Protein AF-A0A9D6PY23-F1 (afdb_monomer)

Nearest PDB structures (foldseek):
  1zkp-assembly1_C  TM=9.072E-01  e=7.376E-02  Bacillus anthracis str. Ames
  6kns-assembly1_A  TM=9.084E-01  e=7.888E-02  Bacillus subtilis
  6kns-assembly3_C-2  TM=9.096E-01  e=1.349E-01  Bacillus subtilis
  6kns-assembly4_D-2  TM=8.991E-01  e=2.019E-01  Bacillus subtilis
  6kns-assembly2_B-2  TM=9.054E-01  e=2.159E-01  Bacillus subtilis

Structure (mmCIF, N/CA/C/O backbone):
data_AF-A0A9D6PY23-F1
#
_entry.id   AF-A0A9D6PY23-F1
#
loop_
_atom_site.group_PDB
_atom_site.id
_atom_site.type_symbol
_atom_site.label_atom_id
_atom_site.label_alt_id
_atom_site.label_comp_id
_atom_site.label_asym_id
_atom_site.label_entity_id
_atom_site.label_seq_id
_atom_site.pdbx_PDB_ins_code
_atom_site.Cartn_x
_atom_site.Cartn_y
_atom_site.Cartn_z
_atom_site.occupancy
_atom_site.B_iso_or_equiv
_atom_site.auth_seq_id
_atom_site.auth_comp_id
_atom_site.auth_asym_id
_atom_site.auth_atom_id
_atom_site.pdbx_PDB_model_num
ATOM 1 N N . MET A 1 1 ? -19.359 -1.271 6.703 1.00 88.62 1 MET A N 1
ATOM 2 C CA . MET A 1 1 ? -18.711 -1.142 5.381 1.00 88.62 1 MET A CA 1
ATOM 3 C C . MET A 1 1 ? -17.209 -1.066 5.613 1.00 88.62 1 MET A C 1
ATOM 5 O O . MET A 1 1 ? -16.829 -0.583 6.674 1.00 88.62 1 MET A O 1
ATOM 9 N N . PHE A 1 2 ? -16.388 -1.612 4.719 1.00 96.50 2 PHE A N 1
ATOM 10 C CA . PHE A 1 2 ? -14.926 -1.538 4.812 1.00 96.50 2 PHE A CA 1
ATOM 11 C C . PHE A 1 2 ? -14.378 -0.778 3.604 1.00 96.50 2 PHE A C 1
ATOM 13 O O . PHE A 1 2 ? -15.036 -0.734 2.563 1.00 96.50 2 PHE A O 1
ATOM 20 N N . GLU A 1 3 ? -13.192 -0.196 3.753 1.00 97.31 3 GLU A N 1
ATOM 21 C CA . GLU A 1 3 ? -12.488 0.513 2.683 1.00 97.31 3 GLU A CA 1
ATOM 22 C C . GLU A 1 3 ? -11.169 -0.188 2.360 1.00 97.31 3 GLU A C 1
ATOM 24 O O . GLU A 1 3 ? -10.532 -0.780 3.234 1.00 97.31 3 GLU A O 1
ATOM 29 N N . VAL A 1 4 ? -10.763 -0.117 1.093 1.00 97.25 4 VAL A N 1
ATOM 30 C CA . VAL A 1 4 ? -9.508 -0.688 0.598 1.00 97.25 4 VAL A CA 1
ATOM 31 C C . VAL A 1 4 ? -8.713 0.416 -0.080 1.00 97.25 4 VAL A C 1
ATOM 33 O O . VAL A 1 4 ? -9.211 1.067 -0.998 1.00 97.25 4 VAL A O 1
ATOM 36 N N . VAL A 1 5 ? -7.468 0.603 0.351 1.00 96.75 5 VAL A N 1
ATOM 37 C CA . VAL A 1 5 ? -6.552 1.594 -0.214 1.00 96.75 5 VAL A CA 1
ATOM 38 C C . VAL A 1 5 ? -5.297 0.901 -0.717 1.00 96.75 5 VAL A C 1
ATOM 40 O O . VAL A 1 5 ? -4.581 0.245 0.037 1.00 96.75 5 VAL A O 1
ATOM 43 N N . PHE A 1 6 ? -5.002 1.081 -1.999 1.00 97.69 6 PHE A N 1
ATOM 44 C CA . PHE A 1 6 ? -3.7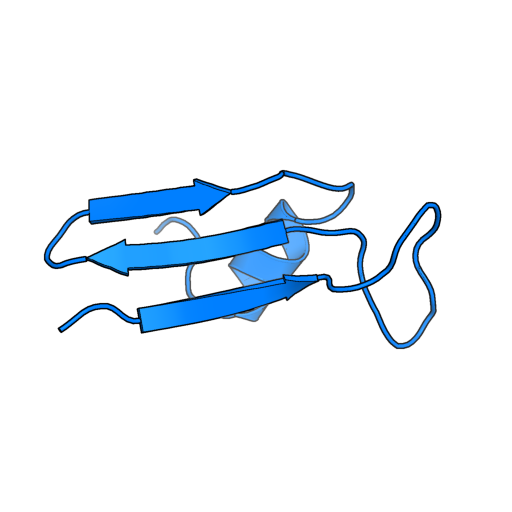86 0.557 -2.606 1.00 97.69 6 PHE A CA 1
ATOM 45 C C . PHE A 1 6 ? -2.622 1.521 -2.371 1.00 97.69 6 PHE A C 1
ATOM 47 O O . PHE A 1 6 ? -2.620 2.642 -2.878 1.00 97.69 6 PHE A O 1
ATOM 54 N N . LEU A 1 7 ? -1.619 1.072 -1.617 1.00 97.19 7 LEU A N 1
ATOM 55 C CA . LEU A 1 7 ? -0.364 1.800 -1.393 1.00 97.19 7 LEU A CA 1
ATOM 56 C C . LEU A 1 7 ? 0.683 1.437 -2.453 1.00 97.19 7 LEU A C 1
ATOM 58 O O . LEU A 1 7 ? 1.531 2.256 -2.808 1.00 97.19 7 LEU A O 1
ATOM 62 N N . GLY A 1 8 ? 0.592 0.230 -3.007 1.00 97.94 8 GLY A N 1
ATOM 63 C CA . GLY A 1 8 ? 1.341 -0.181 -4.182 1.00 97.94 8 GLY A CA 1
ATOM 64 C C . GLY A 1 8 ? 0.750 -1.427 -4.831 1.00 97.94 8 GLY A C 1
ATOM 65 O O . GLY A 1 8 ? 0.075 -2.230 -4.191 1.00 97.94 8 GLY A O 1
ATOM 66 N N . THR A 1 9 ? 0.962 -1.545 -6.140 1.00 98.25 9 THR A N 1
ATOM 67 C CA . THR A 1 9 ? 0.282 -2.513 -7.020 1.00 98.25 9 THR A CA 1
ATOM 68 C C . THR A 1 9 ? 1.227 -3.162 -8.035 1.00 98.25 9 THR A C 1
ATOM 70 O O . THR A 1 9 ? 0.779 -3.844 -8.955 1.00 98.25 9 THR A O 1
ATOM 73 N N . SER A 1 10 ? 2.541 -2.940 -7.911 1.00 98.25 10 SER A N 1
ATOM 74 C CA . SER A 1 10 ? 3.536 -3.585 -8.771 1.00 98.25 10 SER A CA 1
ATOM 75 C C . SER A 1 10 ? 3.897 -4.978 -8.254 1.00 98.25 10 SER A C 1
ATOM 77 O O . SER A 1 10 ? 4.066 -5.175 -7.050 1.00 98.25 10 SER A O 1
ATOM 79 N N . ALA A 1 11 ? 4.064 -5.925 -9.177 1.00 96.88 11 ALA A N 1
ATOM 80 C CA . ALA A 1 11 ? 4.552 -7.272 -8.898 1.00 96.88 11 ALA A CA 1
ATOM 81 C C . ALA A 1 11 ? 6.069 -7.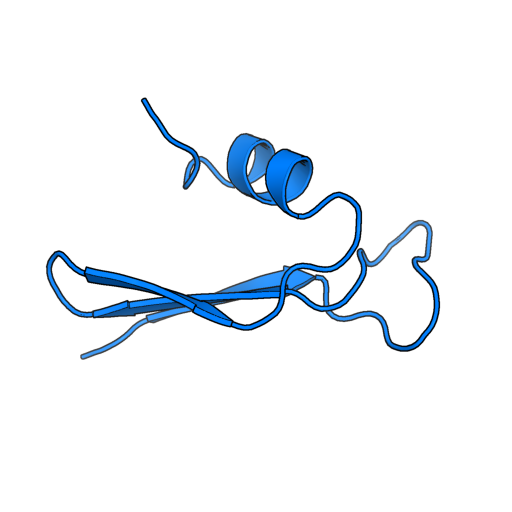354 -9.122 1.00 96.88 11 ALA A C 1
ATOM 83 O O . ALA A 1 11 ? 6.581 -6.745 -10.060 1.00 96.88 11 ALA A O 1
ATOM 84 N N . SER A 1 12 ? 6.764 -8.157 -8.307 1.00 96.12 12 SER A N 1
ATOM 85 C CA . SER A 1 12 ? 8.216 -8.416 -8.347 1.00 96.12 12 SER A CA 1
ATOM 86 C C . SER A 1 12 ? 9.117 -7.196 -8.104 1.00 96.12 12 SER A C 1
ATOM 88 O O . SER A 1 12 ? 9.866 -7.193 -7.131 1.00 96.12 12 SER A O 1
ATOM 90 N N . ALA A 1 13 ? 9.036 -6.163 -8.941 1.00 96.50 13 ALA A N 1
ATOM 91 C CA . ALA A 1 13 ? 9.873 -4.970 -8.878 1.00 9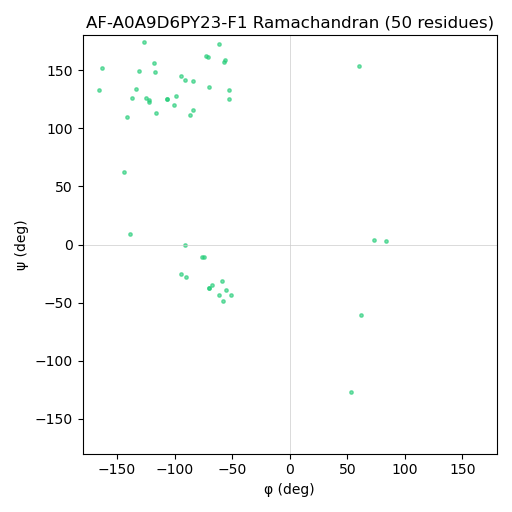6.50 13 ALA A CA 1
ATOM 92 C C . ALA A 1 13 ? 9.021 -3.688 -8.943 1.00 96.50 13 ALA A C 1
ATOM 94 O O . ALA A 1 13 ? 7.946 -3.679 -9.558 1.00 96.50 13 ALA A O 1
ATOM 95 N N . PRO A 1 14 ? 9.460 -2.586 -8.309 1.00 97.12 14 PRO A N 1
ATOM 96 C CA . PRO A 1 14 ? 8.790 -1.300 -8.440 1.00 97.12 14 PRO A CA 1
ATOM 97 C C . PRO A 1 14 ? 9.004 -0.709 -9.840 1.00 97.12 14 PRO A C 1
ATOM 99 O O . PRO A 1 14 ? 9.947 -1.053 -10.552 1.00 97.12 14 PRO A O 1
ATOM 102 N N . SER A 1 15 ? 8.152 0.239 -10.215 1.00 96.44 15 SER A N 1
ATOM 103 C CA . SER A 1 15 ? 8.352 1.096 -11.384 1.00 96.44 15 SER A CA 1
ATOM 104 C C . SER A 1 15 ? 8.243 2.568 -10.993 1.00 96.44 15 SER A C 1
ATOM 106 O O . SER A 1 15 ? 7.865 2.901 -9.868 1.00 96.44 15 SER A O 1
ATOM 108 N N . LEU A 1 16 ? 8.527 3.471 -11.936 1.00 94.88 16 LEU A N 1
ATOM 109 C CA . LEU A 1 16 ? 8.326 4.910 -11.730 1.00 94.88 16 LEU A CA 1
ATOM 110 C C . LEU A 1 16 ? 6.866 5.254 -11.394 1.00 94.88 16 LEU A C 1
ATOM 112 O O . LEU A 1 16 ? 6.615 6.195 -10.647 1.00 94.88 16 LEU A O 1
ATOM 116 N N . ALA A 1 17 ? 5.912 4.483 -11.926 1.00 95.94 17 ALA A N 1
ATOM 117 C CA . ALA A 1 17 ? 4.483 4.727 -11.750 1.00 95.94 17 ALA A CA 1
ATOM 118 C C . ALA A 1 17 ? 3.863 3.943 -10.581 1.00 95.94 17 ALA A C 1
ATOM 120 O O . ALA A 1 17 ? 2.828 4.354 -10.062 1.00 95.94 17 ALA A O 1
ATOM 121 N N . ARG A 1 18 ? 4.445 2.803 -10.176 1.00 97.62 18 ARG A N 1
ATOM 122 C CA . ARG A 1 18 ? 3.838 1.897 -9.186 1.00 97.62 18 ARG A CA 1
ATOM 123 C C . ARG A 1 18 ? 4.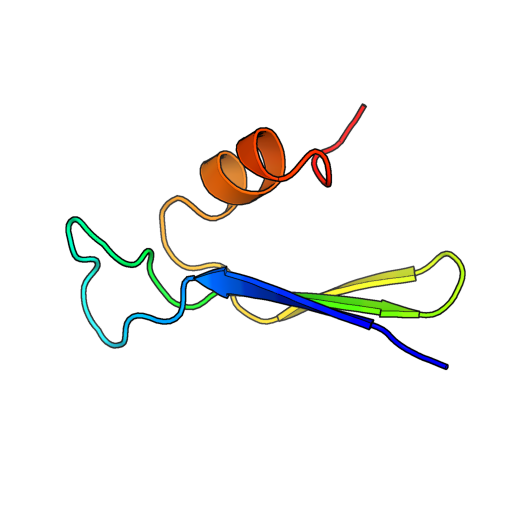858 1.384 -8.177 1.00 97.62 18 ARG A C 1
ATOM 125 O O . ARG A 1 18 ? 5.860 0.775 -8.545 1.00 97.62 18 ARG A O 1
ATOM 132 N N . SER A 1 19 ? 4.558 1.567 -6.893 1.00 97.50 19 SER A N 1
ATOM 133 C CA . SER A 1 19 ? 5.296 0.924 -5.800 1.00 97.50 19 SER A CA 1
ATOM 134 C C . SER A 1 19 ? 4.992 -0.573 -5.706 1.00 97.50 19 SER A C 1
ATOM 136 O O . SER A 1 19 ? 3.993 -1.043 -6.258 1.00 97.50 19 SER A O 1
ATOM 138 N N . LEU A 1 20 ? 5.868 -1.308 -5.014 1.00 98.38 20 LEU A N 1
ATOM 139 C CA . LEU A 1 20 ? 5.665 -2.720 -4.683 1.00 98.38 20 LEU A CA 1
ATOM 140 C C . LEU A 1 20 ? 4.369 -2.936 -3.902 1.00 98.38 20 LEU A C 1
ATOM 142 O O . LEU A 1 20 ? 3.857 -2.009 -3.278 1.00 98.38 20 LEU A O 1
ATOM 146 N N . VAL A 1 21 ? 3.856 -4.165 -3.956 1.00 98.31 21 VAL A N 1
ATOM 147 C CA . VAL A 1 21 ? 2.566 -4.531 -3.370 1.00 98.31 21 VAL A CA 1
ATOM 148 C C . VAL A 1 21 ? 2.451 -4.131 -1.895 1.00 98.31 21 VAL A C 1
ATOM 150 O O . VAL A 1 21 ? 3.302 -4.455 -1.063 1.00 98.31 21 VAL A O 1
ATOM 153 N N . SER A 1 22 ? 1.395 -3.376 -1.600 1.00 98.06 22 SER A N 1
ATOM 154 C CA . SER A 1 22 ? 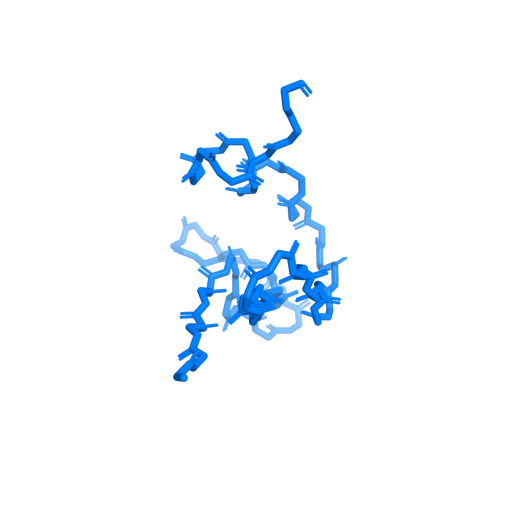0.942 -3.080 -0.245 1.00 98.06 22 SER A CA 1
ATOM 155 C C . SER A 1 22 ? -0.467 -2.496 -0.291 1.00 98.06 22 SER A C 1
ATOM 157 O O . SER A 1 22 ? -0.756 -1.599 -1.092 1.00 98.06 22 SER A O 1
ATOM 159 N N . THR A 1 23 ? -1.349 -3.003 0.564 1.00 98.00 23 THR A N 1
ATOM 160 C CA . THR A 1 23 ? -2.762 -2.620 0.622 1.00 98.00 23 THR A CA 1
ATOM 161 C C . THR A 1 23 ? -3.175 -2.369 2.064 1.00 98.00 23 THR A C 1
ATOM 163 O O . THR A 1 23 ? -2.890 -3.168 2.950 1.00 98.00 23 THR A O 1
ATOM 166 N N . MET A 1 24 ? -3.881 -1.270 2.307 1.00 97.00 24 MET A N 1
ATOM 167 C CA . MET A 1 24 ? -4.508 -0.980 3.591 1.00 97.00 24 MET A CA 1
ATOM 168 C C . MET A 1 24 ? -5.989 -1.347 3.525 1.00 97.00 24 MET A C 1
ATOM 170 O O . MET A 1 24 ? -6.702 -0.876 2.639 1.00 97.00 24 MET A O 1
ATOM 174 N N . VAL A 1 25 ? -6.461 -2.143 4.480 1.00 97.50 25 VAL A N 1
ATOM 175 C CA . VAL A 1 25 ? -7.890 -2.386 4.702 1.00 97.50 25 VAL A CA 1
ATOM 176 C C . VAL A 1 25 ? -8.313 -1.650 5.966 1.00 97.50 25 VAL A C 1
ATOM 178 O O . VAL A 1 25 ? -7.726 -1.841 7.033 1.00 97.50 25 VAL A O 1
ATOM 181 N N . LEU A 1 26 ? -9.332 -0.804 5.845 1.00 96.25 26 LEU A N 1
ATOM 182 C CA . LEU A 1 26 ? -9.896 -0.036 6.949 1.00 96.25 26 LEU A CA 1
ATOM 183 C C . LEU A 1 26 ? -11.249 -0.628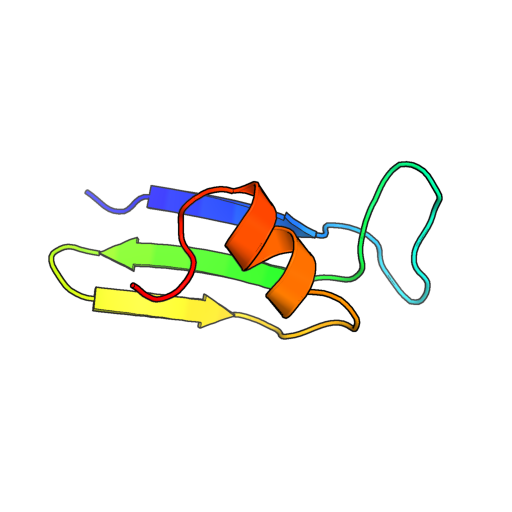 7.329 1.00 96.25 26 LEU A C 1
ATOM 185 O O . LEU A 1 26 ? -12.148 -0.754 6.492 1.00 96.25 26 LEU A O 1
ATOM 189 N N . TYR A 1 27 ? -11.404 -0.976 8.602 1.00 97.00 27 TYR A N 1
ATOM 190 C CA . TYR A 1 27 ? -12.673 -1.447 9.135 1.00 97.00 27 TYR A CA 1
ATOM 191 C C . TYR A 1 27 ? -12.889 -0.898 10.540 1.00 97.00 27 TYR A C 1
ATOM 193 O O . TYR A 1 27 ? -12.234 -1.315 11.494 1.00 97.00 27 TYR A O 1
ATOM 201 N N . LYS A 1 28 ? -13.847 0.029 10.655 1.00 95.25 28 LYS A N 1
ATOM 202 C CA . LYS A 1 28 ? -14.096 0.804 11.876 1.00 95.25 28 LYS A CA 1
ATOM 203 C C . LYS A 1 28 ? -12.801 1.492 12.352 1.00 95.25 28 LYS A C 1
ATOM 205 O O . LYS A 1 28 ? -12.165 2.184 11.564 1.00 95.25 28 LYS A O 1
ATOM 210 N N . GLU A 1 29 ? -12.403 1.309 13.605 1.00 94.06 29 GLU A N 1
ATOM 211 C CA . GLU A 1 29 ? -11.159 1.816 14.190 1.00 94.06 29 GLU A CA 1
ATOM 212 C C . GLU A 1 29 ? -9.904 1.028 13.774 1.00 94.06 29 GLU A C 1
ATOM 214 O O . GLU A 1 29 ? -8.782 1.472 14.025 1.00 94.06 29 GLU A O 1
ATOM 219 N N . TYR A 1 30 ? -10.074 -0.130 13.133 1.00 94.62 30 TYR A N 1
ATOM 220 C CA . TYR A 1 30 ? -8.974 -1.024 12.805 1.00 94.62 30 TYR A CA 1
ATOM 221 C C . TYR A 1 30 ? -8.388 -0.740 11.426 1.00 94.62 30 TYR A C 1
ATOM 223 O O . TYR A 1 30 ? -9.092 -0.478 10.446 1.00 94.62 30 TYR A O 1
ATOM 231 N N . ARG A 1 31 ? -7.061 -0.856 11.363 1.00 94.75 31 ARG A N 1
ATOM 232 C CA . ARG A 1 31 ? -6.264 -0.739 10.146 1.00 94.75 31 ARG A CA 1
ATOM 233 C C . ARG A 1 31 ? -5.466 -2.020 9.962 1.00 94.75 31 ARG A C 1
ATOM 235 O O . ARG A 1 31 ? -4.707 -2.400 10.852 1.00 94.75 31 ARG A O 1
ATOM 242 N N . PHE A 1 32 ? -5.628 -2.661 8.813 1.00 96.69 32 PHE A N 1
ATOM 243 C CA . PHE A 1 32 ? -4.924 -3.888 8.463 1.00 96.69 32 PHE A CA 1
ATOM 244 C C . PHE A 1 32 ? -4.027 -3.616 7.263 1.00 96.69 32 PHE A C 1
ATOM 246 O O . PHE A 1 32 ? -4.514 -3.345 6.166 1.00 96.69 32 PHE A O 1
ATOM 253 N N . LEU A 1 33 ? -2.715 -3.683 7.475 1.00 97.19 33 LEU A N 1
ATOM 254 C CA . LEU A 1 33 ? -1.741 -3.619 6.394 1.00 97.19 33 LEU A CA 1
ATOM 255 C C . LEU A 1 33 ? -1.533 -5.028 5.837 1.00 97.19 33 LEU A C 1
ATOM 257 O O . LEU A 1 33 ? -0.989 -5.893 6.524 1.00 97.19 33 LEU A O 1
ATOM 261 N N . ILE A 1 34 ? -1.985 -5.249 4.608 1.00 98.06 34 ILE A N 1
ATOM 262 C CA . ILE A 1 34 ? -1.782 -6.486 3.857 1.00 98.06 34 ILE A CA 1
ATOM 263 C C . ILE A 1 34 ? -0.632 -6.247 2.881 1.00 98.06 34 ILE A C 1
ATOM 265 O O . ILE A 1 34 ? -0.708 -5.358 2.032 1.00 98.06 34 ILE A O 1
ATOM 269 N N . ASP A 1 35 ? 0.426 -7.041 3.030 1.00 97.81 35 ASP A N 1
ATOM 270 C CA . ASP A 1 35 ? 1.741 -6.853 2.415 1.00 97.81 35 ASP A CA 1
ATOM 271 C C . ASP A 1 35 ? 2.456 -5.543 2.783 1.00 97.81 35 ASP A C 1
ATOM 27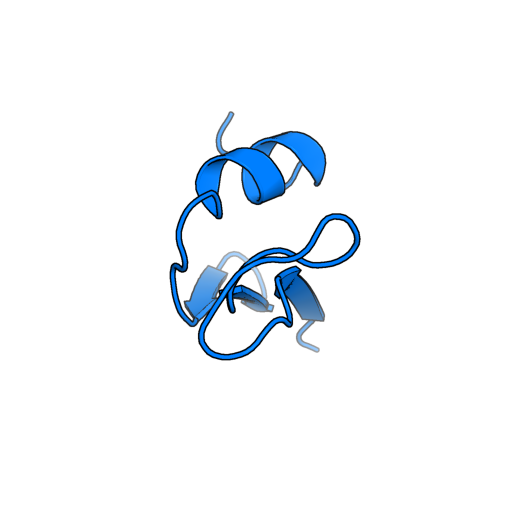3 O O . ASP A 1 35 ? 1.870 -4.506 3.107 1.00 97.81 35 ASP A O 1
ATOM 277 N N . CYS A 1 36 ? 3.785 -5.589 2.714 1.00 97.12 36 CYS A N 1
ATOM 278 C CA . CYS A 1 36 ? 4.650 -4.466 3.053 1.00 97.12 36 CYS A CA 1
ATOM 279 C C . CYS A 1 36 ? 5.867 -4.432 2.125 1.00 97.12 36 CYS A C 1
ATOM 281 O O . CYS A 1 36 ? 7.010 -4.588 2.556 1.00 97.12 36 CYS A O 1
ATOM 283 N N . GLY A 1 37 ? 5.622 -4.261 0.823 1.00 97.56 37 GLY A N 1
ATOM 284 C CA . GLY A 1 37 ? 6.691 -4.052 -0.148 1.00 97.56 37 GLY A CA 1
ATOM 285 C C . GLY A 1 37 ? 7.576 -2.849 0.206 1.00 97.56 37 GLY A C 1
ATOM 286 O O . GLY A 1 37 ? 7.170 -1.935 0.935 1.00 97.56 37 GLY A O 1
ATOM 287 N N . GLU A 1 38 ? 8.797 -2.824 -0.327 1.00 98.00 38 GLU A N 1
ATOM 288 C CA . GLU A 1 38 ? 9.733 -1.724 -0.085 1.00 98.00 38 GLU A CA 1
ATOM 289 C C . GLU A 1 38 ? 9.095 -0.359 -0.402 1.00 98.00 38 GLU A C 1
ATOM 291 O O . GLU A 1 38 ? 8.449 -0.155 -1.434 1.00 98.00 38 GLU A O 1
ATOM 296 N N . GLY A 1 39 ? 9.270 0.596 0.515 1.00 95.88 39 GLY A N 1
ATOM 297 C CA . GLY A 1 39 ? 8.734 1.947 0.369 1.00 95.88 39 GLY A CA 1
ATOM 298 C C . GLY A 1 39 ? 7.275 2.115 0.801 1.00 95.88 39 GLY A C 1
ATOM 299 O O . GLY A 1 39 ? 6.774 3.238 0.724 1.00 95.88 39 GLY A O 1
ATOM 300 N N . THR A 1 40 ? 6.614 1.074 1.324 1.00 96.81 40 THR A N 1
AT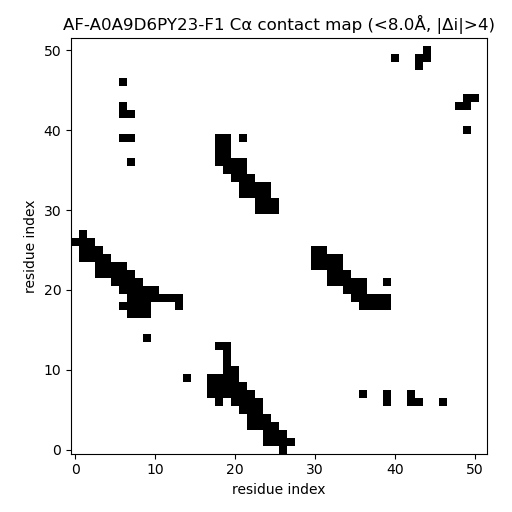OM 301 C CA . THR A 1 40 ? 5.255 1.166 1.899 1.00 96.81 40 THR A CA 1
ATOM 302 C C . THR A 1 40 ? 5.134 2.300 2.919 1.00 96.81 40 THR A C 1
ATOM 304 O O . THR A 1 40 ? 4.210 3.105 2.833 1.00 96.81 40 THR A O 1
ATOM 307 N N . GLN A 1 41 ? 6.120 2.464 3.810 1.00 95.12 41 GLN A N 1
ATOM 308 C CA . GLN A 1 41 ? 6.159 3.582 4.765 1.00 95.12 41 GLN A CA 1
ATOM 309 C C . GLN A 1 41 ? 6.069 4.961 4.090 1.00 95.12 41 GLN A C 1
ATOM 311 O O . GLN A 1 41 ? 5.375 5.856 4.562 1.00 95.12 41 GLN A O 1
ATOM 316 N N . ARG A 1 42 ? 6.722 5.132 2.935 1.00 94.75 42 ARG A N 1
ATOM 317 C CA . ARG A 1 42 ? 6.708 6.388 2.181 1.00 94.75 42 ARG A CA 1
ATOM 318 C C . ARG A 1 42 ? 5.332 6.628 1.569 1.00 94.75 42 ARG A C 1
ATOM 320 O O . ARG A 1 42 ? 4.884 7.769 1.532 1.00 94.75 42 ARG A O 1
ATOM 327 N N . GLN A 1 43 ? 4.669 5.573 1.098 1.00 95.69 43 GLN A N 1
ATOM 328 C CA . GLN A 1 43 ? 3.310 5.669 0.563 1.00 95.69 43 GLN A CA 1
ATOM 329 C C . GLN A 1 43 ? 2.287 5.947 1.668 1.00 95.69 43 GLN A C 1
ATOM 331 O O . GLN A 1 43 ? 1.412 6.789 1.483 1.00 95.69 43 GLN A O 1
ATOM 336 N N . LEU A 1 44 ? 2.460 5.358 2.855 1.00 94.75 44 LEU A N 1
ATOM 337 C CA . LEU A 1 44 ? 1.666 5.692 4.040 1.00 94.75 44 LEU A CA 1
ATOM 338 C C . LEU A 1 44 ? 1.779 7.179 4.395 1.00 94.75 44 LEU A C 1
ATOM 340 O O . LEU A 1 44 ? 0.754 7.843 4.544 1.00 94.75 44 LEU A O 1
ATOM 344 N N . LEU A 1 45 ? 2.998 7.724 4.443 1.00 92.94 45 LEU A N 1
ATOM 345 C CA . LEU A 1 45 ? 3.218 9.150 4.709 1.00 92.94 45 LEU A CA 1
ATOM 346 C C . LEU A 1 45 ? 2.582 10.046 3.633 1.00 92.94 45 LEU A C 1
ATOM 348 O 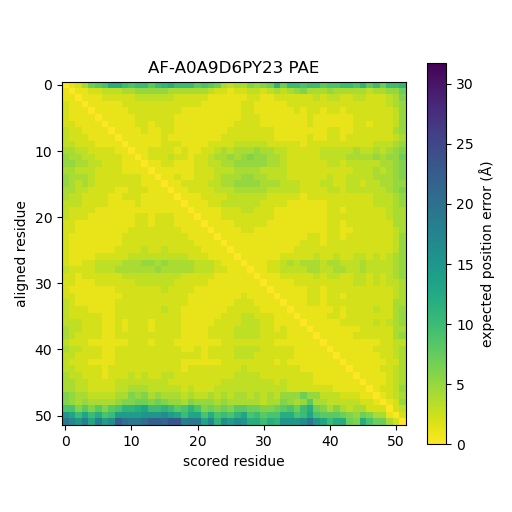O . LEU A 1 45 ? 1.919 11.024 3.966 1.00 92.94 45 LEU A O 1
ATOM 352 N N . LYS A 1 46 ? 2.730 9.696 2.348 1.00 92.56 46 LYS A N 1
ATOM 353 C CA . LYS A 1 46 ? 2.146 10.459 1.228 1.00 92.56 46 LYS A CA 1
ATOM 354 C C . LYS A 1 46 ? 0.619 10.412 1.186 1.00 92.56 46 LYS A C 1
ATOM 356 O O . LYS A 1 46 ? -0.001 11.393 0.796 1.00 92.56 46 LYS A O 1
ATOM 361 N N . SER A 1 47 ? 0.023 9.285 1.568 1.00 91.88 47 SER A N 1
ATOM 362 C CA . SER A 1 47 ? -1.433 9.092 1.569 1.00 91.88 47 SER A CA 1
ATOM 363 C C . SER A 1 47 ? -2.152 9.814 2.714 1.00 91.88 47 SER A C 1
ATOM 365 O O . SER A 1 47 ? -3.377 9.848 2.733 1.00 91.88 47 SER A O 1
ATOM 367 N N . GLY A 1 48 ? -1.418 10.346 3.700 1.00 88.81 48 GLY A N 1
ATOM 368 C CA . GLY A 1 48 ? -2.004 10.899 4.924 1.00 88.81 48 GLY A CA 1
ATOM 369 C C . GLY A 1 48 ? -2.543 9.839 5.896 1.00 88.81 48 GLY A C 1
ATOM 370 O O . GLY A 1 48 ? -3.089 10.196 6.936 1.00 88.81 48 GLY A O 1
ATOM 371 N N . MET A 1 49 ? -2.366 8.545 5.596 1.00 86.62 49 MET A N 1
ATOM 372 C CA . MET A 1 49 ? -2.763 7.424 6.463 1.00 86.62 49 MET A CA 1
ATOM 373 C C . MET A 1 49 ? -1.656 6.970 7.426 1.00 86.62 49 MET A C 1
ATOM 375 O O . MET A 1 49 ? -1.854 6.019 8.186 1.00 86.62 49 MET A O 1
ATOM 379 N N . GLY A 1 50 ? -0.490 7.619 7.376 1.00 78.44 50 GLY A N 1
ATOM 380 C CA . GLY A 1 50 ? 0.614 7.385 8.301 1.00 78.44 50 GLY A CA 1
ATOM 381 C C . GLY A 1 50 ? 0.253 7.684 9.759 1.00 78.44 50 GLY A C 1
ATOM 382 O O . GLY A 1 50 ? -0.821 8.199 10.076 1.00 78.44 50 GLY A O 1
ATOM 383 N N . PHE A 1 51 ? 1.168 7.334 10.657 1.00 69.81 51 PHE A N 1
ATOM 384 C CA . PHE A 1 51 ? 1.033 7.628 12.079 1.00 69.81 51 PHE A CA 1
ATOM 385 C C . PHE A 1 51 ? 1.199 9.137 12.319 1.00 69.81 51 PHE A C 1
ATOM 387 O O . PHE A 1 51 ? 2.096 9.759 11.746 1.00 69.81 51 PHE A O 1
ATOM 394 N N . LYS A 1 52 ? 0.319 9.708 13.144 1.00 58.28 52 LYS A N 1
ATOM 395 C CA . LYS A 1 52 ? 0.565 10.960 13.865 1.00 58.28 52 LYS A CA 1
ATOM 396 C C . LYS A 1 52 ? 1.005 10.612 15.275 1.00 58.28 52 LYS A C 1
ATOM 398 O O . LYS A 1 52 ? 0.428 9.639 15.811 1.00 58.28 52 LYS A O 1
#

Secondary structure (DSSP, 8-state):
--EEEEEE-BSSS--SS-PBSEEEEEETTEEEEE---TTHHHHHHHHT-S--

Mean predicted aligned error: 2.7 Å

Solvent-accessible surface area (backbone atoms only — not comparable to full-atom values): 3132 Å² total; per-residue (Å²): 129,71,48,78,45,80,60,18,78,26,72,102,53,64,55,98,90,32,40,25,38,16,34,40,38,40,46,86,95,45,75,46,76,48,64,76,27,77,62,44,69,59,36,31,55,74,70,70,73,40,88,130

pLDDT: mean 94.4, std 7.07, range [58.28, 98.38]

Sequence (52 aa):
MFEVVFLGTSASAPSLARSLVSTMVLYKEYRFLIDCGEGTQRQLLKSGMGFK

Radius of gyration: 11.0 Å; Cα contacts (8 Å, |Δi|>4): 88; chains: 1; bounding box: 29×19×26 Å

Foldseek 3Di:
DKDKDWLFDDPPDADPVTFDGWMWIGDPPDIDIDDDGPCSQVSCVVVVVHDD